Protein AF-A0A9R1UNX3-F1 (afdb_monomer)

Solvent-accessible surface area (backbone atoms only — not comparable to full-atom values): 8983 Å² total; per-residue (Å²): 143,89,72,87,67,65,82,67,58,72,77,70,74,87,79,83,82,91,76,92,74,94,69,94,69,85,83,72,83,66,54,70,36,73,93,49,51,37,101,83,76,42,47,18,32,52,44,65,37,79,46,91,93,49,62,69,47,75,45,81,40,54,72,68,74,59,71,83,67,60,95,60,99,67,85,76,79,80,73,53,70,67,59,55,52,54,52,51,52,50,49,55,52,50,53,51,52,52,52,53,51,53,50,51,53,53,52,52,52,52,53,53,49,53,55,48,52,54,52,49,49,54,51,51,52,51,53,51,53,53,52,51,52,50,53,53,51,53,64,75,74,108

Organism: Lactuca sativa (NCBI:txid4236)

Secondary structure (DSSP, 8-state):
---SSHHHHTTSSSS----------------EEEEEE-TTSSEEEEEEEEETTEEEEEEEE-SGGGGGG-SSS-------HHHHHHHHHHHHHHHHHHHHHHHHHHHHHHHHHHHHHHHHHHHHHHHHHHHHHHHHHHHHH-

Sequence (142 aa):
MRVRYECLLIKTLDRSMVSSSSSFSSKRQDELQPNHPCDCDLPSRVKTSRTPDNPGRKFRVCQNSLDEGRKDGRGHYRMKAEESCNLTLKICTLENEISICMMKIEEEKNRNKQELDKVNWKLFTRRLALIFLFLLYVKMLF

Mean predicted aligned error: 19.72 Å

Radius of gyration: 37.78 Å; Cα contacts (8 Å, |Δi|>4): 60; chains: 1; bounding box: 82×28×109 Å

pLDDT: mean 71.04, std 22.93, range [27.59, 97.0]

Structure (mmCIF, N/CA/C/O backbone):
data_AF-A0A9R1UNX3-F1
#
_entry.id   AF-A0A9R1UNX3-F1
#
loop_
_atom_site.group_PDB
_atom_site.id
_atom_site.type_symbol
_atom_site.label_atom_id
_atom_site.label_alt_id
_atom_site.label_comp_id
_atom_site.label_asym_id
_atom_site.label_entity_id
_atom_site.label_seq_id
_atom_site.pdbx_PDB_ins_code
_atom_site.Cartn_x
_atom_site.Cartn_y
_atom_site.Cartn_z
_atom_site.occupancy
_atom_site.B_iso_or_equiv
_atom_site.auth_seq_id
_atom_site.auth_comp_id
_atom_site.auth_asym_id
_atom_site.auth_atom_id
_atom_site.pdbx_PDB_model_num
ATOM 1 N N . MET A 1 1 ? 13.939 -2.277 4.687 1.00 37.16 1 MET A N 1
ATOM 2 C CA . MET A 1 1 ? 14.632 -1.242 3.883 1.00 37.16 1 MET A CA 1
ATOM 3 C C . MET A 1 1 ? 15.988 -1.766 3.400 1.00 37.16 1 MET A C 1
ATOM 5 O O . MET A 1 1 ? 16.981 -1.573 4.085 1.00 37.16 1 MET A O 1
ATOM 9 N N . ARG A 1 2 ? 16.046 -2.473 2.261 1.00 38.69 2 ARG A N 1
ATOM 10 C CA . ARG A 1 2 ? 17.298 -3.043 1.713 1.00 38.69 2 ARG A CA 1
ATOM 11 C C . ARG A 1 2 ? 17.248 -3.143 0.179 1.00 38.69 2 ARG A C 1
ATOM 13 O O . ARG A 1 2 ? 17.393 -4.222 -0.367 1.00 38.69 2 ARG A O 1
ATOM 20 N N . VAL A 1 3 ? 16.954 -2.036 -0.510 1.00 40.12 3 VAL A N 1
ATOM 21 C CA . VAL A 1 3 ? 16.877 -2.027 -1.994 1.00 40.12 3 VAL A CA 1
ATOM 22 C C . VAL A 1 3 ? 17.650 -0.854 -2.627 1.00 40.12 3 VAL A C 1
ATOM 24 O O . VAL A 1 3 ? 17.870 -0.822 -3.828 1.00 40.12 3 VAL A O 1
ATOM 27 N N . ARG A 1 4 ? 18.158 0.108 -1.841 1.00 48.62 4 ARG A N 1
ATOM 28 C CA . ARG A 1 4 ? 18.725 1.360 -2.386 1.00 48.62 4 ARG A CA 1
ATOM 29 C C . ARG A 1 4 ? 20.194 1.316 -2.841 1.00 48.62 4 ARG A C 1
ATOM 31 O O . ARG A 1 4 ? 20.662 2.324 -3.356 1.00 48.62 4 ARG A O 1
ATOM 38 N N . TYR A 1 5 ? 20.916 0.203 -2.692 1.00 38.56 5 TYR A N 1
ATOM 39 C CA . TYR A 1 5 ? 22.364 0.161 -2.988 1.00 38.56 5 TYR A CA 1
ATOM 40 C C . TYR A 1 5 ? 22.756 -0.618 -4.255 1.00 38.56 5 TYR A C 1
ATOM 42 O O . TYR A 1 5 ? 23.866 -0.443 -4.744 1.00 38.56 5 TYR A O 1
ATOM 50 N N . GLU A 1 6 ? 21.856 -1.411 -4.840 1.00 37.75 6 GLU A N 1
ATOM 51 C CA . GLU A 1 6 ? 22.186 -2.278 -5.988 1.00 37.75 6 GLU A CA 1
ATOM 52 C C . GLU A 1 6 ? 22.268 -1.500 -7.318 1.00 37.75 6 GLU A C 1
ATOM 54 O O . GLU A 1 6 ? 23.133 -1.764 -8.149 1.00 37.75 6 GLU A O 1
ATOM 59 N N . CYS A 1 7 ? 21.448 -0.457 -7.507 1.00 39.84 7 CYS A N 1
ATOM 60 C CA . CYS A 1 7 ? 21.440 0.314 -8.761 1.00 39.84 7 CYS A CA 1
ATOM 61 C C . CYS A 1 7 ? 22.690 1.184 -8.986 1.00 39.84 7 CYS A C 1
ATOM 63 O O . CYS A 1 7 ? 22.953 1.592 -10.118 1.00 39.84 7 CYS A O 1
ATOM 65 N N . LEU A 1 8 ? 23.456 1.492 -7.935 1.00 39.22 8 LEU A N 1
ATOM 66 C CA . LEU A 1 8 ? 24.660 2.324 -8.042 1.00 39.22 8 LEU A CA 1
ATOM 67 C C . LEU A 1 8 ? 25.921 1.513 -8.374 1.00 39.22 8 LEU A C 1
ATOM 69 O O . LEU A 1 8 ? 26.861 2.079 -8.926 1.00 39.22 8 LEU A O 1
ATOM 73 N N . LEU A 1 9 ? 25.933 0.203 -8.100 1.00 38.00 9 LEU A N 1
ATOM 74 C CA . LEU A 1 9 ? 27.123 -0.638 -8.272 1.00 38.00 9 LEU A CA 1
ATOM 75 C C . LEU A 1 9 ? 27.357 -1.085 -9.727 1.00 38.00 9 LEU A C 1
ATOM 77 O O . LEU A 1 9 ? 28.488 -1.355 -10.116 1.00 38.00 9 LEU A O 1
ATOM 81 N N . ILE A 1 10 ? 26.310 -1.115 -10.557 1.00 42.91 10 ILE A N 1
ATOM 82 C CA . ILE A 1 10 ? 26.413 -1.562 -11.959 1.00 42.91 10 ILE A CA 1
ATOM 83 C C . ILE A 1 10 ? 27.149 -0.527 -12.837 1.00 42.91 10 ILE A C 1
ATOM 85 O O . ILE A 1 10 ? 27.703 -0.870 -13.876 1.00 42.91 10 ILE A O 1
ATOM 89 N N . LYS A 1 11 ? 27.232 0.744 -12.417 1.00 40.53 11 LYS A N 1
ATOM 90 C CA . LYS A 1 11 ? 27.853 1.815 -13.220 1.00 40.53 11 LYS A CA 1
ATOM 91 C C . LYS A 1 11 ? 29.384 1.886 -13.141 1.00 40.53 11 LYS A C 1
ATOM 93 O O . LYS A 1 11 ? 29.973 2.615 -13.936 1.00 40.53 11 LYS A O 1
ATOM 98 N N . THR A 1 12 ? 30.039 1.180 -12.218 1.00 35.81 12 THR A N 1
ATOM 99 C CA . THR A 1 12 ? 31.478 1.373 -11.942 1.00 35.81 12 THR A CA 1
ATOM 100 C C . THR A 1 12 ? 32.398 0.233 -12.384 1.00 35.81 12 THR A C 1
ATOM 102 O O . THR A 1 12 ? 33.610 0.427 -12.353 1.00 35.81 12 THR A O 1
ATOM 105 N N . LEU A 1 13 ? 31.882 -0.914 -12.845 1.00 38.44 13 LEU A N 1
ATOM 106 C CA . LEU A 1 13 ? 32.716 -2.089 -13.162 1.00 38.44 13 LEU A CA 1
ATOM 107 C C . LEU A 1 13 ? 33.095 -2.280 -14.643 1.00 38.44 13 LEU A C 1
ATOM 109 O O . LEU A 1 13 ? 33.980 -3.078 -14.923 1.00 38.44 13 LEU A O 1
ATOM 113 N N . ASP A 1 14 ? 32.542 -1.508 -15.582 1.00 37.88 14 ASP A N 1
ATOM 114 C CA . ASP A 1 14 ? 32.817 -1.687 -17.026 1.00 37.88 14 ASP A CA 1
ATOM 115 C C . ASP A 1 14 ? 33.931 -0.782 -17.594 1.00 37.88 14 ASP A C 1
ATOM 117 O O . ASP A 1 14 ? 34.050 -0.585 -18.805 1.00 37.88 14 ASP A O 1
ATOM 121 N N . ARG A 1 15 ? 34.789 -0.210 -16.736 1.00 43.41 15 ARG A N 1
ATOM 122 C CA . ARG A 1 15 ? 35.873 0.690 -17.168 1.00 43.41 15 ARG A CA 1
ATOM 123 C C . ARG A 1 15 ? 37.248 0.228 -16.689 1.00 43.41 15 ARG A C 1
ATOM 125 O O . ARG A 1 15 ? 37.834 0.861 -15.822 1.00 43.41 15 ARG A O 1
ATOM 132 N N . SER A 1 16 ? 37.772 -0.854 -17.274 1.00 33.88 16 SER A N 1
ATOM 133 C CA . SER A 1 16 ? 39.186 -1.015 -17.693 1.00 33.88 16 SER A CA 1
ATOM 134 C C . SER A 1 16 ? 39.579 -2.487 -17.884 1.00 33.88 16 SER A C 1
ATOM 136 O O . SER A 1 16 ? 39.580 -3.255 -16.935 1.00 33.88 16 SER A O 1
ATOM 138 N N . MET A 1 17 ? 39.985 -2.862 -19.102 1.00 31.09 17 MET A N 1
ATOM 139 C CA . MET A 1 17 ? 41.278 -3.517 -19.363 1.00 31.09 17 MET A CA 1
ATOM 140 C C . MET A 1 17 ? 41.451 -3.760 -20.866 1.00 31.09 17 MET A C 1
ATOM 142 O O . MET A 1 17 ? 40.760 -4.559 -21.490 1.00 31.09 17 MET A O 1
ATOM 146 N N . VAL A 1 18 ? 42.412 -3.038 -21.438 1.00 38.28 18 VAL A N 1
ATOM 147 C CA . VAL A 1 18 ? 43.030 -3.352 -22.725 1.00 38.28 18 VAL A CA 1
ATOM 148 C C . VAL A 1 18 ? 43.818 -4.652 -22.567 1.00 38.28 18 VAL A C 1
ATOM 150 O O . VAL A 1 18 ? 44.601 -4.798 -2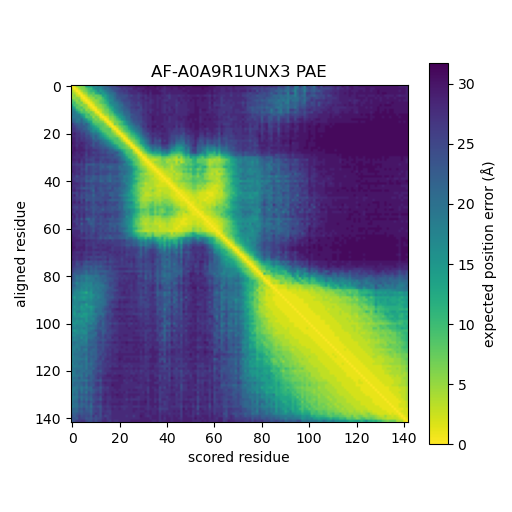1.632 1.00 38.28 18 VAL A O 1
ATOM 153 N N . SER A 1 19 ? 43.665 -5.578 -23.508 1.00 27.59 19 SER A N 1
ATOM 154 C CA . SER A 1 19 ? 44.687 -6.581 -23.810 1.00 27.59 19 SER A CA 1
ATOM 155 C C . SER A 1 19 ? 44.695 -6.841 -25.308 1.00 27.59 19 SER A C 1
ATOM 157 O O . SER A 1 19 ? 43.781 -7.435 -25.879 1.00 27.59 19 SER A O 1
ATOM 159 N N . SER A 1 20 ? 45.742 -6.321 -25.941 1.00 38.59 20 SER A N 1
ATOM 160 C CA . SER A 1 20 ? 46.125 -6.581 -27.318 1.00 38.59 20 SER A CA 1
ATOM 161 C C . SER A 1 20 ? 46.327 -8.079 -27.537 1.00 38.59 20 SER A C 1
ATOM 163 O O . SER A 1 20 ? 47.142 -8.703 -26.864 1.00 38.59 20 SER A O 1
ATOM 165 N N . SER A 1 21 ? 45.637 -8.645 -28.522 1.00 32.53 21 SER A N 1
ATOM 166 C CA . SER A 1 21 ? 46.033 -9.906 -29.148 1.00 32.53 21 SER A CA 1
ATOM 167 C C . SER A 1 21 ? 45.945 -9.739 -30.663 1.00 32.53 21 SER A C 1
ATOM 169 O O . SER A 1 21 ? 44.877 -9.683 -31.270 1.00 32.53 21 SER A O 1
ATOM 171 N N . SER A 1 22 ? 47.113 -9.580 -31.280 1.00 39.34 22 SER A N 1
ATOM 172 C CA . SER A 1 22 ? 47.304 -9.604 -32.723 1.00 39.34 22 SER A CA 1
ATOM 173 C C . SER A 1 22 ? 47.021 -11.013 -33.236 1.00 39.34 22 SER A C 1
ATOM 175 O O . SER A 1 22 ? 47.837 -11.918 -33.102 1.00 39.34 22 SER A O 1
ATOM 177 N N . SER A 1 23 ? 45.854 -11.201 -33.845 1.00 35.16 23 SER A N 1
ATOM 178 C CA . SER A 1 23 ? 45.541 -12.407 -34.609 1.00 35.16 23 SER A CA 1
ATOM 179 C C . SER A 1 23 ? 45.392 -12.026 -36.075 1.00 35.16 23 SER A C 1
ATOM 181 O O . SER A 1 23 ? 44.525 -11.232 -36.441 1.00 35.16 23 SER A O 1
ATOM 183 N N . PHE A 1 24 ? 46.282 -12.564 -36.906 1.00 43.44 24 PHE A N 1
ATOM 184 C CA . PHE A 1 24 ? 46.276 -12.442 -38.362 1.00 43.44 24 PHE A CA 1
ATOM 185 C C . PHE A 1 24 ? 44.942 -12.991 -38.902 1.00 43.44 24 PHE A C 1
ATOM 187 O O . PHE A 1 24 ? 44.782 -14.191 -39.104 1.00 43.44 24 PHE A O 1
ATOM 194 N N . SER A 1 25 ? 43.953 -12.117 -39.098 1.00 37.25 25 SER A N 1
ATOM 195 C CA . SER A 1 25 ? 42.675 -12.474 -39.712 1.00 37.25 25 SER A CA 1
ATOM 196 C C . SER A 1 25 ? 42.683 -12.001 -41.159 1.00 37.25 25 SER A C 1
ATOM 198 O O . SER A 1 25 ? 42.821 -10.809 -41.442 1.00 37.25 25 SER A O 1
ATOM 200 N N . SER A 1 26 ? 42.596 -12.959 -42.082 1.00 37.00 26 SER A N 1
ATOM 201 C CA . SER A 1 26 ? 42.494 -12.733 -43.523 1.00 37.00 26 SER A CA 1
ATOM 202 C C . SER A 1 26 ? 41.361 -11.740 -43.813 1.00 37.00 26 SER A C 1
ATOM 204 O O . SER A 1 26 ? 40.180 -12.076 -43.714 1.00 37.00 26 SER A O 1
ATOM 206 N N . LYS A 1 27 ? 41.727 -10.494 -44.142 1.00 40.44 27 LYS A N 1
ATOM 207 C CA . LYS A 1 27 ? 40.809 -9.433 -44.569 1.00 40.44 27 LYS A CA 1
ATOM 208 C C . LYS A 1 27 ? 40.039 -9.904 -45.802 1.00 40.44 27 LYS A C 1
ATOM 210 O O . LYS A 1 27 ? 40.536 -9.808 -46.920 1.00 40.44 27 LYS A O 1
ATOM 215 N N . ARG A 1 28 ? 38.798 -10.350 -45.624 1.00 48.69 28 ARG A N 1
ATOM 216 C CA . ARG A 1 28 ? 37.793 -10.211 -46.678 1.00 48.69 28 ARG A CA 1
ATOM 217 C C . ARG A 1 28 ? 37.099 -8.881 -46.425 1.00 48.69 28 ARG A C 1
ATOM 219 O O . ARG A 1 28 ? 36.441 -8.713 -45.406 1.00 48.69 28 ARG A O 1
ATOM 226 N N 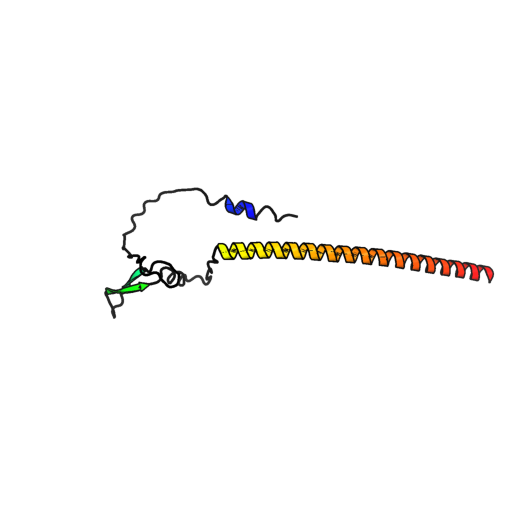. GLN A 1 29 ? 37.355 -7.914 -47.302 1.00 46.47 29 GLN A N 1
ATOM 227 C CA . GLN A 1 29 ? 36.692 -6.614 -47.292 1.00 46.47 29 GLN A CA 1
ATOM 228 C C . GLN A 1 29 ? 35.215 -6.832 -47.609 1.00 46.47 29 GLN A C 1
ATOM 230 O O . GLN A 1 29 ? 34.803 -6.895 -48.763 1.00 46.47 29 GLN A O 1
ATOM 235 N N .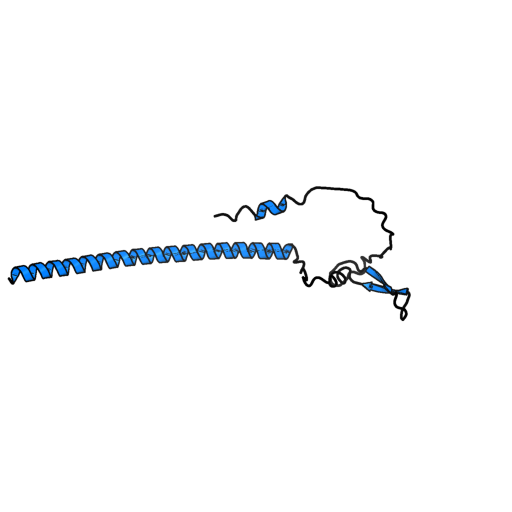 ASP A 1 30 ? 34.418 -6.997 -46.570 1.00 56.84 30 ASP A N 1
ATOM 236 C CA . ASP A 1 30 ? 33.005 -6.712 -46.665 1.00 56.84 30 ASP A CA 1
ATOM 237 C C . ASP A 1 30 ? 32.839 -5.200 -46.672 1.00 56.84 30 ASP A C 1
ATOM 239 O O . ASP A 1 30 ? 33.038 -4.527 -45.662 1.00 56.84 30 ASP A O 1
ATOM 243 N N . GLU A 1 31 ? 32.554 -4.666 -47.850 1.00 63.84 31 GLU A N 1
ATOM 244 C CA . GLU A 1 31 ? 32.418 -3.236 -48.063 1.00 63.84 31 GLU A CA 1
ATOM 245 C C . GLU A 1 31 ? 31.115 -2.755 -47.408 1.00 63.84 31 GLU A C 1
ATOM 247 O O . GLU A 1 31 ? 30.008 -3.122 -47.824 1.00 63.84 31 GLU A O 1
ATOM 252 N N . LEU A 1 32 ? 31.260 -1.985 -46.329 1.00 66.88 32 LEU A N 1
ATOM 253 C CA . LEU A 1 32 ? 30.159 -1.281 -45.680 1.00 66.88 32 LEU A CA 1
ATOM 254 C C . LEU A 1 32 ? 29.744 -0.097 -46.554 1.00 66.88 32 LEU A C 1
ATOM 256 O O . LEU A 1 32 ? 30.592 0.649 -47.037 1.00 66.88 32 LEU A O 1
ATOM 260 N N . GLN A 1 33 ? 28.439 0.085 -46.731 1.00 66.56 33 GLN A N 1
ATOM 261 C CA . GLN A 1 33 ? 27.863 1.155 -47.540 1.00 66.56 33 GLN A CA 1
ATOM 262 C C . GLN A 1 33 ? 27.109 2.141 -46.630 1.00 66.56 33 GLN A C 1
ATOM 264 O O . GLN A 1 33 ? 25.897 2.001 -46.448 1.00 66.56 33 GLN A O 1
ATOM 269 N N . PRO A 1 34 ? 27.800 3.137 -46.037 1.00 60.62 34 PRO A N 1
ATOM 270 C CA . PRO A 1 34 ? 27.186 4.106 -45.123 1.00 60.62 34 PRO A CA 1
ATOM 271 C C . PRO A 1 34 ? 26.135 5.003 -45.792 1.00 60.62 34 PRO A C 1
ATOM 273 O O . PRO A 1 34 ? 25.209 5.446 -45.126 1.00 60.62 34 PRO A O 1
ATOM 276 N N . ASN A 1 35 ? 26.2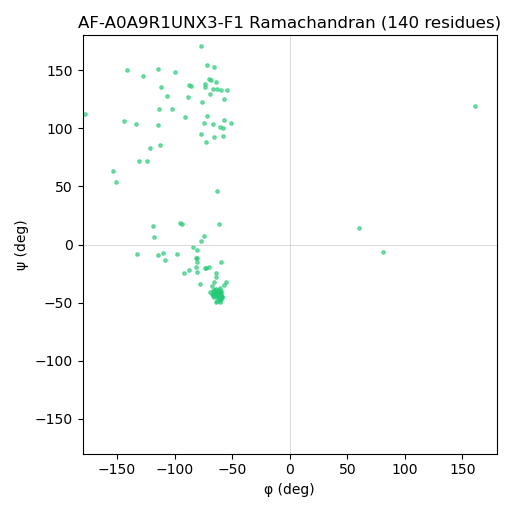20 5.204 -47.111 1.00 69.94 35 ASN A N 1
ATOM 277 C CA . ASN A 1 35 ? 25.262 6.013 -47.879 1.00 69.94 35 ASN A CA 1
ATOM 278 C C . ASN A 1 35 ? 23.961 5.266 -48.224 1.00 69.94 35 ASN A C 1
ATOM 280 O O . ASN A 1 35 ? 23.046 5.840 -48.810 1.00 69.94 35 ASN A O 1
ATOM 284 N N . HIS A 1 36 ? 23.885 3.975 -47.894 1.00 65.69 36 HIS A N 1
ATOM 285 C CA . HIS A 1 36 ? 22.716 3.133 -48.121 1.00 65.69 36 HIS A CA 1
ATOM 286 C C . HIS A 1 36 ? 22.380 2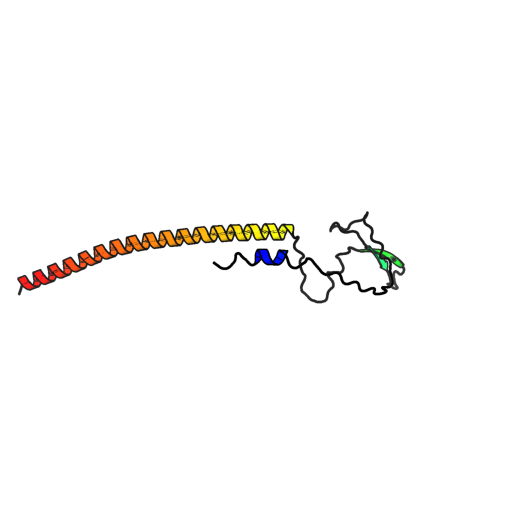.384 -46.826 1.00 65.69 36 HIS A C 1
ATOM 288 O O . HIS A 1 36 ? 22.659 1.179 -46.729 1.00 65.69 36 HIS A O 1
ATOM 294 N N . PRO A 1 37 ? 21.859 3.094 -45.807 1.00 71.56 37 PRO A N 1
ATOM 295 C CA . PRO A 1 37 ? 21.448 2.471 -44.560 1.00 71.56 37 PRO A CA 1
ATOM 296 C C . PRO A 1 37 ? 20.262 1.527 -44.787 1.00 71.56 37 PRO A C 1
ATOM 298 O O . PRO A 1 37 ? 19.491 1.674 -45.735 1.00 71.56 37 PRO A O 1
ATOM 301 N N . CYS A 1 38 ? 20.157 0.519 -43.928 1.00 69.06 38 CYS A N 1
ATOM 302 C CA . CYS A 1 38 ? 18.987 -0.352 -43.846 1.00 69.06 38 CYS A CA 1
ATOM 303 C C . CYS A 1 38 ? 17.854 0.366 -43.101 1.00 69.06 38 CYS A C 1
ATOM 305 O O . CYS A 1 38 ? 18.104 1.364 -42.433 1.00 69.06 38 CYS A O 1
ATOM 307 N N . ASP A 1 39 ? 16.650 -0.208 -43.094 1.00 71.50 39 ASP A N 1
ATOM 308 C CA . ASP A 1 39 ? 15.495 0.333 -42.348 1.00 71.50 39 ASP A CA 1
ATOM 309 C C . ASP A 1 39 ? 15.733 0.447 -40.826 1.00 71.50 39 ASP A C 1
ATOM 311 O O . ASP A 1 39 ? 14.988 1.113 -40.118 1.00 71.50 39 ASP A O 1
ATOM 315 N N . CYS A 1 40 ? 16.777 -0.209 -40.306 1.00 68.25 40 CYS A N 1
ATOM 316 C CA . CYS A 1 40 ? 17.230 -0.101 -38.919 1.00 68.25 40 CYS A CA 1
ATOM 317 C C . CYS A 1 40 ? 18.333 0.960 -38.703 1.00 68.25 40 CYS A C 1
ATOM 319 O O . CYS A 1 40 ? 19.062 0.872 -37.715 1.00 68.25 40 CYS A O 1
ATOM 321 N N . ASP A 1 41 ? 18.512 1.890 -39.647 1.00 67.25 41 ASP A N 1
ATOM 322 C CA . ASP A 1 41 ? 19.475 3.007 -39.644 1.00 67.25 41 ASP A CA 1
ATOM 323 C C . ASP A 1 41 ? 20.966 2.616 -39.555 1.00 67.25 41 ASP A C 1
ATOM 325 O O . ASP A 1 41 ? 21.840 3.448 -39.314 1.00 67.25 41 ASP A O 1
ATOM 329 N N . LEU A 1 42 ? 21.289 1.340 -39.786 1.00 69.94 42 LEU A N 1
ATOM 330 C CA . LEU A 1 42 ? 22.663 0.827 -39.811 1.00 69.94 42 LEU A CA 1
ATOM 331 C C . LEU A 1 42 ? 23.174 0.681 -41.253 1.00 69.94 42 LEU A C 1
ATOM 333 O O . LEU A 1 42 ? 22.386 0.362 -42.150 1.00 69.94 42 LEU A O 1
ATOM 337 N N . PRO A 1 43 ? 24.487 0.857 -41.502 1.00 71.31 43 PRO A N 1
ATOM 338 C CA . PRO A 1 43 ? 25.060 0.720 -42.838 1.00 71.31 43 PRO A CA 1
ATOM 339 C C . PRO A 1 43 ? 24.828 -0.688 -43.394 1.00 71.31 43 PRO A C 1
ATOM 341 O O . PRO A 1 43 ? 25.071 -1.693 -42.721 1.00 71.31 43 PRO A O 1
ATOM 344 N N . SER A 1 44 ? 24.374 -0.775 -44.645 1.00 75.31 44 SER A N 1
ATOM 345 C CA . SER A 1 44 ? 24.232 -2.069 -45.314 1.00 75.31 44 SER A CA 1
ATOM 346 C C . SER A 1 44 ? 25.597 -2.664 -45.670 1.00 75.31 44 SER A C 1
ATOM 348 O O . SER A 1 44 ? 26.592 -1.957 -45.855 1.00 75.31 44 SER A O 1
ATOM 350 N N . ARG A 1 45 ? 25.650 -3.995 -45.782 1.00 79.12 45 ARG A N 1
ATOM 351 C CA . ARG A 1 45 ? 26.835 -4.738 -46.227 1.00 79.12 45 ARG A CA 1
ATOM 352 C C . ARG A 1 45 ? 26.563 -5.375 -47.580 1.00 79.12 45 ARG A C 1
ATOM 354 O O . ARG A 1 45 ? 25.517 -5.990 -47.781 1.00 79.12 45 ARG A O 1
ATOM 361 N N . VAL A 1 46 ? 27.519 -5.284 -48.498 1.00 78.94 46 VAL A N 1
ATOM 362 C CA . VAL A 1 46 ? 27.424 -5.974 -49.789 1.00 78.94 46 VAL A CA 1
ATOM 363 C C . VAL A 1 46 ? 28.016 -7.375 -49.667 1.00 78.94 46 VAL A C 1
ATOM 365 O O . VAL A 1 46 ? 29.153 -7.547 -49.234 1.00 78.94 46 VAL A O 1
ATOM 368 N N . LYS A 1 47 ? 27.246 -8.390 -50.062 1.00 77.56 47 LYS A N 1
ATOM 369 C CA . LYS A 1 47 ? 27.693 -9.781 -50.170 1.00 77.56 47 LYS A CA 1
ATOM 370 C C . LYS A 1 47 ? 27.666 -10.244 -51.614 1.00 77.56 47 LYS A C 1
ATOM 372 O O . LYS A 1 47 ? 26.839 -9.803 -52.403 1.00 77.56 47 LYS A O 1
ATOM 377 N N . THR A 1 48 ? 28.550 -11.180 -51.931 1.00 80.12 48 THR A N 1
ATOM 378 C CA . THR A 1 48 ? 28.632 -11.812 -53.248 1.00 80.12 48 THR A CA 1
ATOM 379 C C . THR A 1 48 ? 28.100 -13.238 -53.169 1.00 80.12 48 THR A C 1
ATOM 381 O O . THR A 1 48 ? 28.538 -14.022 -52.323 1.00 80.12 48 THR A O 1
ATOM 384 N N . SER A 1 49 ? 27.158 -13.569 -54.048 1.00 75.75 49 SER A N 1
ATOM 385 C CA . SER A 1 49 ? 26.548 -14.889 -54.162 1.00 75.75 49 SER A CA 1
ATOM 386 C C . SER A 1 49 ? 27.576 -15.939 -54.572 1.00 75.75 49 SER A C 1
ATOM 388 O O . SER A 1 49 ? 28.442 -15.700 -55.417 1.00 75.75 49 SER A O 1
ATOM 390 N N . ARG A 1 50 ? 27.463 -17.113 -53.951 1.00 80.06 50 ARG A N 1
ATOM 391 C CA . ARG A 1 50 ? 28.279 -18.301 -54.233 1.00 80.06 50 ARG A CA 1
ATOM 392 C C . ARG A 1 50 ? 27.438 -19.472 -54.738 1.00 80.06 50 ARG A C 1
ATOM 394 O O . ARG A 1 50 ? 27.958 -20.578 -54.830 1.00 80.06 50 ARG A O 1
ATOM 401 N N . THR A 1 51 ? 26.145 -19.261 -54.987 1.00 73.69 51 THR A N 1
ATOM 402 C CA . THR A 1 51 ? 25.282 -20.340 -55.468 1.00 73.69 51 THR A CA 1
ATOM 403 C C . THR A 1 51 ? 25.652 -20.699 -56.908 1.00 73.69 51 THR A C 1
ATOM 405 O O . THR A 1 51 ? 25.971 -19.792 -57.683 1.00 73.69 51 THR A O 1
ATOM 408 N N . PRO A 1 52 ? 25.603 -21.991 -57.282 1.00 74.69 52 PRO A N 1
ATOM 409 C CA . PRO A 1 52 ? 25.869 -22.428 -58.653 1.00 74.69 52 PRO A CA 1
ATOM 410 C C . PRO A 1 52 ? 24.953 -21.747 -59.672 1.00 74.69 52 PRO A C 1
ATOM 412 O O . PRO A 1 52 ? 25.395 -21.405 -60.762 1.00 74.69 52 PRO A O 1
ATOM 415 N N . ASP A 1 53 ? 23.705 -21.483 -59.276 1.00 80.94 53 ASP A N 1
ATOM 416 C CA . ASP A 1 53 ? 22.690 -20.860 -60.130 1.00 80.94 53 ASP A CA 1
ATOM 417 C C . ASP A 1 53 ? 22.931 -19.362 -60.362 1.00 80.94 53 ASP A C 1
ATOM 419 O O . ASP A 1 53 ? 22.374 -18.771 -61.283 1.00 80.94 53 ASP A O 1
ATOM 423 N N . ASN A 1 54 ? 23.717 -18.711 -59.498 1.00 75.00 54 ASN A N 1
ATOM 424 C CA . ASN A 1 54 ? 23.929 -17.268 -59.556 1.00 75.00 54 ASN A CA 1
ATOM 425 C C . ASN A 1 54 ? 25.291 -16.864 -58.955 1.00 75.00 54 ASN A C 1
ATOM 427 O O . ASN A 1 54 ? 25.341 -16.173 -57.927 1.00 75.00 54 ASN A O 1
ATOM 431 N N . PRO A 1 55 ? 26.411 -17.308 -59.550 1.00 80.94 55 PRO A N 1
ATOM 432 C CA . PRO A 1 55 ? 27.742 -17.057 -59.018 1.00 80.94 55 PRO A CA 1
ATOM 433 C C . PRO A 1 55 ? 28.146 -15.593 -59.233 1.00 80.94 55 PRO A C 1
ATOM 435 O O . PRO A 1 55 ? 27.920 -15.007 -60.287 1.00 80.94 55 PRO A O 1
ATOM 438 N N . GLY A 1 56 ? 28.760 -14.973 -58.225 1.00 80.56 56 GLY A N 1
ATOM 439 C CA . GLY A 1 56 ? 29.368 -13.645 -58.370 1.00 80.56 56 GLY A CA 1
ATOM 440 C C . GLY A 1 56 ? 28.407 -12.453 -58.272 1.00 80.56 56 GLY A C 1
ATOM 441 O O . GLY A 1 56 ? 28.866 -11.312 -58.209 1.00 80.56 56 GLY A O 1
ATOM 442 N N . ARG A 1 57 ? 27.087 -12.669 -58.192 1.00 81.31 57 ARG A N 1
ATOM 443 C CA . ARG A 1 57 ? 26.121 -11.565 -58.057 1.00 81.31 57 ARG A CA 1
ATOM 444 C C . ARG A 1 57 ? 26.230 -10.891 -56.692 1.00 81.31 57 ARG A C 1
ATOM 446 O O . ARG A 1 57 ? 26.173 -11.561 -55.663 1.00 81.31 57 ARG A O 1
ATOM 453 N N . LYS A 1 58 ? 26.332 -9.563 -56.676 1.00 83.25 58 LYS A N 1
ATOM 454 C CA . LYS A 1 58 ? 26.362 -8.762 -55.447 1.00 83.25 58 LYS A CA 1
ATOM 455 C C . LYS A 1 58 ? 24.946 -8.406 -54.986 1.00 83.25 58 LYS A C 1
ATOM 457 O O . LYS A 1 58 ? 24.109 -8.032 -55.803 1.00 83.25 58 LYS A O 1
ATOM 462 N N . PHE A 1 59 ? 24.683 -8.504 -53.689 1.00 77.88 59 PHE A N 1
ATOM 463 C CA . PHE A 1 59 ? 23.418 -8.120 -53.063 1.00 77.88 59 PHE A CA 1
ATOM 464 C C . PHE A 1 59 ? 23.667 -7.449 -51.708 1.00 77.88 59 PHE A C 1
ATOM 466 O O . PHE A 1 59 ? 24.669 -7.721 -51.044 1.00 77.88 59 PHE A O 1
ATOM 473 N N . ARG A 1 60 ? 22.772 -6.537 -51.315 1.00 77.06 60 ARG A N 1
ATOM 474 C CA . ARG A 1 60 ? 22.836 -5.836 -50.026 1.00 77.06 60 ARG A CA 1
ATOM 475 C C . ARG A 1 60 ? 22.153 -6.671 -48.952 1.00 77.06 60 ARG A C 1
ATOM 477 O O . ARG A 1 60 ? 21.075 -7.209 -49.185 1.00 77.06 60 ARG A O 1
ATOM 484 N N . VAL A 1 61 ? 22.780 -6.763 -47.787 1.00 73.81 61 VAL A N 1
ATOM 485 C CA . VAL A 1 61 ? 22.209 -7.389 -46.595 1.00 73.81 61 VAL A CA 1
ATOM 486 C C . VAL A 1 61 ? 22.294 -6.433 -45.417 1.00 73.81 61 VAL A C 1
ATOM 488 O O . VAL A 1 61 ? 23.259 -5.673 -45.288 1.00 73.81 61 VAL A O 1
ATOM 491 N N . CYS A 1 62 ? 21.281 -6.491 -44.556 1.00 75.50 62 CYS A N 1
ATOM 492 C CA . CYS A 1 62 ? 21.318 -5.791 -43.286 1.00 75.50 62 CYS A CA 1
ATOM 493 C C . CYS A 1 62 ? 22.366 -6.429 -42.375 1.00 75.50 62 CYS A C 1
ATOM 495 O O . CYS A 1 62 ? 22.545 -7.647 -42.357 1.00 75.50 62 CYS A O 1
ATOM 497 N N . GLN A 1 63 ? 23.081 -5.602 -41.616 1.00 66.94 63 GLN A N 1
ATOM 498 C CA . GLN A 1 63 ? 24.077 -6.097 -40.674 1.00 66.94 63 GLN A CA 1
ATOM 499 C C . GLN A 1 63 ? 23.427 -6.905 -39.539 1.00 66.94 63 GLN A C 1
ATOM 501 O O . GLN A 1 63 ? 24.001 -7.900 -39.103 1.00 66.94 63 GLN A O 1
ATOM 506 N N . ASN A 1 64 ? 22.199 -6.547 -39.151 1.00 61.19 64 ASN A N 1
ATOM 507 C CA . ASN A 1 64 ? 21.433 -7.245 -38.117 1.00 61.19 64 ASN A CA 1
ATOM 508 C C . ASN A 1 64 ? 20.735 -8.520 -38.613 1.00 61.19 64 ASN A C 1
ATOM 510 O O . ASN A 1 64 ? 20.342 -9.343 -37.793 1.00 61.19 64 ASN A O 1
ATOM 514 N N . SER A 1 65 ? 20.599 -8.748 -39.927 1.00 58.25 65 SER A N 1
ATOM 515 C CA . SER A 1 65 ? 19.838 -9.903 -40.443 1.00 58.25 65 SER A CA 1
ATOM 516 C C . SER A 1 65 ? 20.563 -11.251 -40.299 1.00 58.25 65 SER A C 1
ATOM 518 O O . SER A 1 65 ? 20.133 -12.245 -40.875 1.00 58.25 65 SER A O 1
ATOM 520 N N . LEU A 1 66 ? 21.704 -11.294 -39.603 1.00 51.84 66 LEU A N 1
ATOM 521 C CA . LEU A 1 66 ? 22.452 -12.522 -39.299 1.00 51.84 66 LEU A CA 1
ATOM 522 C C . LEU A 1 66 ? 22.496 -12.850 -37.808 1.00 51.84 66 LEU A C 1
ATOM 524 O O . LEU A 1 66 ? 22.896 -13.962 -37.464 1.00 51.84 66 LEU A O 1
ATOM 528 N N . ASP A 1 67 ? 22.043 -11.944 -36.942 1.00 48.16 67 ASP A N 1
ATOM 529 C CA . ASP A 1 67 ? 21.888 -12.253 -35.519 1.00 48.16 67 ASP A CA 1
ATOM 530 C C . ASP A 1 67 ? 20.582 -13.015 -35.239 1.00 48.16 67 ASP A C 1
ATOM 532 O O . ASP A 1 67 ? 20.448 -13.648 -34.195 1.00 48.16 67 ASP A O 1
ATOM 536 N N . GLU A 1 68 ? 19.669 -13.085 -36.215 1.00 45.62 68 GLU A N 1
ATOM 537 C CA . GLU A 1 68 ? 18.463 -13.929 -36.161 1.00 45.62 68 GLU A CA 1
ATOM 538 C C . GLU A 1 68 ? 18.739 -15.423 -36.433 1.00 45.62 68 GLU A C 1
ATOM 540 O O . GLU A 1 68 ? 17.821 -16.239 -36.462 1.00 45.62 68 GLU A O 1
ATOM 545 N N . GLY A 1 69 ? 20.008 -15.807 -36.619 1.00 40.12 69 GLY A N 1
ATOM 546 C CA . GLY A 1 69 ? 20.420 -17.162 -36.993 1.00 40.12 69 GLY A CA 1
ATOM 547 C C . GLY A 1 69 ? 21.326 -17.891 -35.998 1.00 40.12 69 GLY A C 1
ATOM 548 O O . GLY A 1 69 ? 21.944 -18.886 -36.386 1.00 40.12 69 GLY A O 1
ATOM 549 N N . ARG A 1 70 ? 21.456 -17.447 -34.737 1.00 40.06 70 ARG A N 1
ATOM 550 C CA . ARG A 1 70 ? 22.034 -18.323 -33.700 1.00 40.06 70 ARG A CA 1
ATOM 551 C C . ARG A 1 70 ? 20.987 -19.354 -33.287 1.00 40.06 70 ARG A C 1
ATOM 553 O O . ARG A 1 70 ? 19.900 -19.002 -32.850 1.00 40.06 70 ARG A O 1
ATOM 560 N N . LYS A 1 71 ? 21.350 -20.633 -33.421 1.00 43.94 71 LYS A N 1
ATOM 561 C CA . LYS A 1 71 ? 20.575 -21.852 -33.105 1.00 43.94 71 LYS A CA 1
ATOM 562 C C . LYS A 1 71 ? 20.174 -22.011 -31.628 1.00 43.94 71 LYS A C 1
ATOM 564 O O . LYS A 1 71 ? 19.771 -23.095 -31.215 1.00 43.94 71 LYS A O 1
ATOM 569 N N . ASP A 1 72 ? 20.222 -20.946 -30.849 1.00 38.84 72 ASP A N 1
ATOM 570 C CA . ASP A 1 72 ? 19.912 -20.969 -29.435 1.00 38.84 72 ASP A C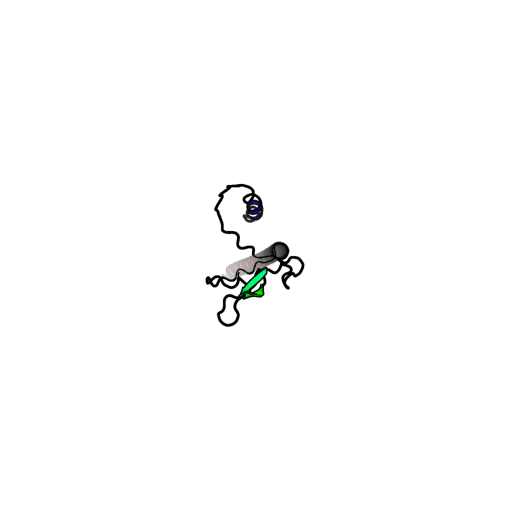A 1
ATOM 571 C C . ASP A 1 72 ? 18.655 -20.112 -29.320 1.00 38.84 72 ASP A C 1
ATOM 573 O O . ASP A 1 72 ? 18.745 -18.897 -29.454 1.00 38.84 72 ASP A O 1
ATOM 577 N N . GLY A 1 73 ? 17.480 -20.734 -29.175 1.00 41.66 73 GLY A N 1
ATOM 578 C CA . GLY A 1 73 ? 16.143 -20.114 -29.225 1.00 41.66 73 GLY A CA 1
ATOM 579 C C . GLY A 1 73 ? 15.831 -19.076 -28.134 1.00 41.66 73 GLY A C 1
ATOM 580 O O . GLY A 1 73 ? 14.770 -19.112 -27.521 1.00 41.66 73 GLY A O 1
ATOM 581 N N . ARG A 1 74 ? 16.748 -18.147 -27.873 1.00 37.31 74 ARG A N 1
ATOM 582 C CA . ARG A 1 74 ? 16.615 -16.986 -27.003 1.00 37.31 74 ARG A CA 1
ATOM 583 C C . ARG A 1 74 ? 16.887 -15.746 -27.845 1.00 37.31 74 ARG A C 1
ATOM 585 O O . ARG A 1 74 ? 18.001 -15.228 -27.871 1.00 37.31 74 ARG A O 1
ATOM 592 N N . GLY A 1 75 ? 15.856 -15.288 -28.553 1.00 40.72 75 GLY A N 1
ATOM 593 C CA . GLY A 1 75 ? 15.855 -13.970 -29.178 1.00 40.72 75 GLY A CA 1
ATOM 594 C C . GLY A 1 75 ? 16.019 -12.909 -28.094 1.00 40.72 75 GLY A C 1
ATOM 595 O O . GLY A 1 75 ? 15.078 -12.601 -27.365 1.00 40.72 75 GLY A O 1
ATOM 596 N N . HIS A 1 76 ? 17.230 -12.384 -27.941 1.00 40.97 76 HIS A N 1
ATOM 597 C CA . HIS A 1 76 ? 17.473 -11.238 -27.080 1.00 40.97 76 HIS A CA 1
ATOM 598 C C . HIS A 1 76 ? 16.986 -9.990 -27.816 1.00 40.97 76 HIS A C 1
ATOM 600 O O . HIS A 1 76 ? 17.712 -9.408 -28.620 1.00 40.97 76 HIS A O 1
ATOM 606 N N . TYR A 1 77 ? 15.749 -9.571 -27.539 1.00 50.06 77 TYR A N 1
ATOM 607 C CA . TYR A 1 77 ? 15.296 -8.225 -27.871 1.00 50.06 77 TYR A CA 1
ATOM 608 C C . TYR A 1 77 ? 16.242 -7.232 -27.190 1.00 50.06 77 TYR A C 1
ATOM 610 O O . TYR A 1 77 ? 16.237 -7.085 -25.967 1.00 50.06 77 TYR A O 1
ATOM 618 N N . ARG A 1 78 ? 17.100 -6.567 -27.967 1.00 46.88 78 ARG A N 1
ATOM 619 C CA . ARG A 1 78 ? 17.936 -5.479 -27.460 1.00 46.88 78 ARG A CA 1
ATOM 620 C C . ARG A 1 78 ? 17.027 -4.271 -27.233 1.00 46.88 78 ARG A C 1
ATOM 622 O O . ARG A 1 78 ? 16.840 -3.471 -28.144 1.00 46.88 78 ARG A O 1
ATOM 629 N N . MET A 1 79 ? 16.431 -4.163 -26.042 1.00 51.84 79 MET A N 1
ATOM 630 C CA . MET A 1 79 ? 15.722 -2.945 -25.633 1.00 51.84 79 MET A CA 1
ATOM 631 C C . MET A 1 79 ? 16.669 -1.750 -25.769 1.00 51.84 79 MET A C 1
ATOM 633 O O . MET A 1 79 ? 17.829 -1.818 -25.346 1.00 51.84 79 MET A O 1
ATOM 637 N N . LYS A 1 80 ? 16.199 -0.658 -26.381 1.00 57.41 80 LYS A N 1
ATOM 638 C CA . LYS A 1 80 ? 16.986 0.574 -26.472 1.00 57.41 80 LYS A CA 1
ATOM 639 C C . LYS A 1 80 ? 17.227 1.087 -25.049 1.00 57.41 80 LYS A C 1
ATOM 641 O O . LYS A 1 80 ? 16.309 1.125 -24.233 1.00 57.41 80 LYS A O 1
ATOM 646 N N . ALA A 1 81 ? 18.464 1.476 -24.734 1.00 60.34 81 ALA A N 1
ATOM 647 C CA . ALA A 1 81 ? 18.852 1.874 -23.376 1.00 60.34 81 ALA A CA 1
ATOM 648 C C . ALA A 1 81 ? 17.965 3.006 -22.810 1.00 60.34 81 ALA A C 1
ATOM 650 O O . ALA A 1 81 ? 17.654 3.026 -21.622 1.00 60.34 81 ALA A O 1
ATOM 651 N N . GLU A 1 82 ? 17.484 3.902 -23.671 1.00 60.75 82 GLU A N 1
ATOM 652 C CA . GLU A 1 82 ? 16.571 4.991 -23.312 1.00 60.75 82 GLU A CA 1
ATOM 653 C C . GLU A 1 82 ? 15.183 4.498 -22.860 1.00 60.75 82 GLU A C 1
ATOM 655 O O . GLU A 1 82 ? 14.664 4.952 -21.837 1.00 60.75 82 GLU A O 1
ATOM 660 N N . GLU A 1 83 ? 14.618 3.502 -23.549 1.00 63.06 83 GLU A N 1
ATOM 661 C CA . GLU A 1 83 ? 13.342 2.876 -23.178 1.00 63.06 83 GLU A CA 1
ATOM 662 C C . GLU A 1 83 ? 13.469 2.155 -21.832 1.00 63.06 83 GLU A C 1
ATOM 664 O O . GLU A 1 83 ? 12.589 2.274 -20.977 1.00 63.06 83 GLU A O 1
ATOM 669 N N . SER A 1 84 ? 14.607 1.491 -21.596 1.00 68.38 84 SER A N 1
ATOM 670 C CA . SER A 1 84 ? 14.872 0.790 -20.334 1.00 68.38 84 SER A CA 1
ATOM 671 C C . SER A 1 84 ? 14.946 1.742 -19.130 1.00 68.38 84 SER A C 1
ATOM 673 O O . SER A 1 84 ? 14.399 1.441 -18.066 1.00 68.38 84 SER A O 1
ATOM 675 N N . CYS A 1 85 ? 15.531 2.933 -19.299 1.00 67.94 85 CYS A N 1
ATOM 676 C CA . CYS A 1 85 ? 15.587 3.961 -18.257 1.00 67.94 85 CYS A CA 1
ATOM 677 C C . CYS A 1 85 ? 14.204 4.564 -17.966 1.00 67.94 85 CYS A C 1
ATOM 679 O O . CYS A 1 85 ? 13.858 4.761 -16.801 1.00 67.94 85 CYS A O 1
ATOM 681 N N . ASN A 1 86 ? 13.396 4.825 -19.002 1.00 81.38 86 ASN A N 1
ATOM 682 C CA . ASN A 1 86 ? 12.036 5.353 -18.846 1.00 81.38 86 ASN A CA 1
ATOM 683 C C . ASN A 1 86 ? 11.127 4.366 -18.097 1.00 81.38 86 ASN A C 1
ATOM 685 O O . ASN A 1 86 ? 10.418 4.750 -17.166 1.00 81.38 86 ASN A O 1
ATOM 689 N N . LEU A 1 87 ? 11.194 3.086 -18.473 1.00 82.12 87 LEU A N 1
ATOM 690 C CA . LEU A 1 87 ? 10.474 2.002 -17.805 1.00 82.12 87 LEU A CA 1
ATOM 691 C C . LEU A 1 87 ? 10.899 1.869 -16.340 1.00 82.12 87 LEU A C 1
ATOM 693 O O . LEU A 1 87 ? 10.041 1.808 -15.464 1.00 82.12 87 LEU A O 1
ATOM 697 N N . THR A 1 88 ? 12.204 1.902 -16.065 1.00 82.38 88 THR A N 1
ATOM 698 C CA . THR A 1 88 ? 12.731 1.818 -14.694 1.00 82.38 88 THR A CA 1
ATOM 699 C C . THR A 1 88 ? 12.235 2.974 -13.828 1.00 82.38 88 THR A C 1
ATOM 701 O O . THR A 1 88 ? 11.792 2.755 -12.704 1.00 82.38 88 THR A O 1
ATOM 704 N N . LEU A 1 89 ? 12.235 4.202 -14.359 1.00 86.62 89 LEU A N 1
ATOM 705 C CA . LEU A 1 89 ? 11.723 5.365 -13.635 1.00 86.62 89 LEU A CA 1
ATOM 706 C C . LEU A 1 89 ? 10.232 5.210 -13.301 1.00 86.62 89 LEU A C 1
ATOM 708 O O . LEU A 1 89 ? 9.843 5.441 -12.159 1.00 86.62 89 LEU A O 1
ATOM 712 N N . LYS A 1 90 ? 9.413 4.764 -14.264 1.00 92.19 90 LYS A N 1
ATOM 713 C CA . LYS A 1 90 ? 7.979 4.508 -14.050 1.00 92.19 90 LYS A CA 1
ATOM 714 C C . LYS A 1 90 ? 7.731 3.439 -12.991 1.00 92.19 90 LYS A C 1
ATOM 716 O O . LYS A 1 90 ? 6.838 3.615 -12.168 1.00 92.19 90 LYS A O 1
ATOM 721 N N . ILE A 1 91 ? 8.520 2.363 -12.992 1.00 93.25 91 ILE A N 1
ATOM 722 C CA . ILE A 1 91 ? 8.434 1.313 -11.969 1.00 93.25 91 ILE A CA 1
ATOM 723 C C . ILE A 1 91 ? 8.718 1.913 -10.591 1.00 93.25 91 ILE A C 1
ATOM 725 O O . ILE A 1 91 ? 7.894 1.763 -9.695 1.00 93.25 91 ILE A O 1
ATOM 729 N N . CYS A 1 92 ? 9.804 2.675 -10.436 1.00 86.69 92 CYS A N 1
ATOM 730 C CA . CYS A 1 92 ? 10.122 3.317 -9.159 1.00 86.69 92 CYS A CA 1
ATOM 731 C C . CYS A 1 92 ? 9.030 4.296 -8.695 1.00 86.69 92 CYS A C 1
ATOM 733 O O . CYS A 1 92 ? 8.740 4.376 -7.500 1.00 86.69 92 CYS A O 1
ATOM 735 N N . THR A 1 93 ? 8.414 5.042 -9.617 1.00 92.88 93 THR A N 1
ATOM 736 C CA . THR A 1 93 ? 7.293 5.935 -9.293 1.00 92.88 93 THR A CA 1
ATOM 737 C C . THR A 1 93 ? 6.085 5.147 -8.793 1.00 92.88 93 THR A C 1
ATOM 739 O O . THR A 1 93 ? 5.563 5.461 -7.725 1.00 92.88 93 THR A O 1
ATOM 742 N N . LEU A 1 94 ? 5.686 4.093 -9.508 1.00 95.81 94 LEU A N 1
ATOM 743 C CA . LEU A 1 94 ? 4.557 3.246 -9.119 1.00 95.81 94 LEU A CA 1
ATOM 744 C C . LEU A 1 94 ? 4.806 2.534 -7.785 1.00 95.81 94 LEU A C 1
ATOM 746 O O . LEU A 1 94 ? 3.916 2.480 -6.943 1.00 95.81 94 LEU A O 1
ATOM 750 N N . GLU A 1 95 ? 6.019 2.035 -7.545 1.00 91.69 95 GLU A N 1
ATOM 751 C CA . GLU A 1 95 ? 6.396 1.429 -6.262 1.00 91.69 95 GLU A CA 1
ATOM 752 C C . GLU A 1 95 ? 6.259 2.420 -5.098 1.00 91.69 95 GLU A C 1
ATOM 754 O O . GLU A 1 95 ? 5.779 2.061 -4.019 1.00 91.69 95 GLU A O 1
ATOM 759 N N . ASN A 1 96 ? 6.642 3.681 -5.315 1.00 94.19 96 ASN A N 1
ATOM 760 C CA . ASN A 1 96 ? 6.489 4.730 -4.314 1.00 94.19 96 ASN A CA 1
ATOM 761 C C . ASN A 1 96 ? 5.009 5.051 -4.049 1.00 94.19 96 ASN A C 1
ATOM 763 O O . ASN A 1 96 ? 4.597 5.151 -2.893 1.00 94.19 96 ASN A O 1
ATOM 767 N N . GLU A 1 97 ? 4.193 5.160 -5.097 1.00 95.38 97 GLU A N 1
ATOM 768 C CA . GLU A 1 97 ? 2.748 5.381 -4.967 1.00 95.38 97 GLU A CA 1
ATOM 769 C C . GLU A 1 97 ? 2.058 4.228 -4.227 1.00 95.38 97 GLU A C 1
ATOM 771 O O . GLU A 1 97 ? 1.299 4.472 -3.286 1.00 95.38 97 GLU A O 1
ATOM 776 N N . ILE A 1 98 ? 2.388 2.976 -4.565 1.00 95.62 98 ILE A N 1
ATOM 777 C CA . ILE A 1 98 ? 1.893 1.783 -3.862 1.00 95.62 98 ILE A CA 1
ATOM 778 C C . ILE A 1 98 ? 2.283 1.838 -2.382 1.00 95.62 98 ILE A C 1
ATOM 780 O O . ILE A 1 98 ? 1.441 1.600 -1.516 1.00 95.62 98 ILE A O 1
ATOM 784 N N . SER A 1 99 ? 3.532 2.199 -2.070 1.00 96.19 99 SER A N 1
ATOM 785 C CA . SER A 1 99 ? 3.990 2.333 -0.683 1.00 96.19 99 SER A CA 1
ATOM 786 C C . SER A 1 99 ? 3.183 3.381 0.090 1.00 96.19 99 SER A C 1
ATOM 788 O O . SER A 1 99 ? 2.813 3.148 1.243 1.00 96.19 99 SER A O 1
ATOM 790 N N . ILE A 1 100 ? 2.883 4.525 -0.529 1.00 96.00 100 ILE A N 1
ATOM 791 C CA . ILE A 1 100 ? 2.077 5.587 0.088 1.00 96.00 100 ILE A CA 1
ATOM 792 C C . ILE A 1 100 ? 0.638 5.108 0.313 1.00 96.00 100 ILE A C 1
ATOM 794 O O . ILE A 1 100 ? 0.082 5.313 1.394 1.00 96.00 100 ILE A O 1
ATOM 798 N N . CYS A 1 101 ? 0.034 4.451 -0.678 1.00 95.75 101 CYS A N 1
ATOM 799 C CA . CYS A 1 101 ? -1.312 3.890 -0.563 1.00 95.75 101 CYS A CA 1
ATOM 800 C C . CYS A 1 101 ? -1.405 2.862 0.571 1.00 95.75 101 CYS A C 1
ATOM 802 O O . CYS A 1 101 ? -2.317 2.940 1.391 1.00 95.75 101 CYS A O 1
ATOM 804 N N . MET A 1 102 ? -0.436 1.949 0.671 1.00 95.81 102 MET A N 1
ATOM 805 C CA . MET A 1 102 ? -0.396 0.943 1.736 1.00 95.81 102 MET A CA 1
ATOM 806 C C . MET A 1 102 ? -0.281 1.570 3.128 1.00 95.81 102 MET A C 1
ATOM 808 O O . MET A 1 102 ? -0.965 1.129 4.051 1.00 95.81 102 MET A O 1
ATOM 812 N N . MET A 1 103 ? 0.527 2.625 3.285 1.00 96.19 103 MET A N 1
ATOM 813 C CA . MET A 1 103 ? 0.613 3.356 4.553 1.00 96.19 103 MET A CA 1
ATOM 814 C C . MET A 1 103 ? -0.729 3.972 4.957 1.00 96.19 103 MET A C 1
ATOM 816 O O . MET A 1 103 ? -1.126 3.841 6.112 1.00 96.19 103 MET A O 1
ATOM 820 N N . LYS A 1 104 ? -1.442 4.602 4.015 1.00 96.94 104 LYS A N 1
ATOM 821 C CA . LYS A 1 104 ? -2.756 5.205 4.288 1.00 96.94 104 LYS A CA 1
ATOM 822 C C . LYS A 1 104 ? -3.788 4.160 4.711 1.00 96.94 104 LYS A C 1
ATOM 824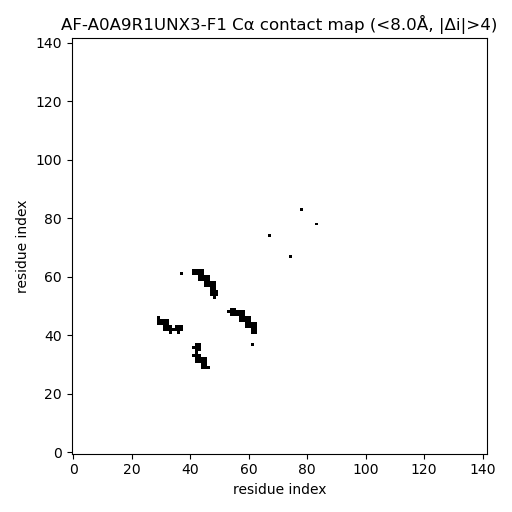 O O . LYS A 1 104 ? -4.507 4.379 5.680 1.00 96.94 104 LYS A O 1
ATOM 829 N N . ILE A 1 105 ? -3.820 3.012 4.033 1.00 97.00 105 ILE A N 1
ATOM 830 C CA . ILE A 1 105 ? -4.726 1.906 4.377 1.00 97.00 105 ILE A CA 1
ATOM 831 C C . ILE A 1 105 ? -4.449 1.398 5.797 1.00 97.00 105 ILE A C 1
ATOM 833 O O . ILE A 1 105 ? -5.378 1.196 6.579 1.00 97.00 105 ILE A O 1
ATOM 837 N N . GLU A 1 106 ? -3.178 1.201 6.154 1.00 96.38 106 GLU A N 1
ATOM 838 C CA . GLU A 1 106 ? -2.815 0.725 7.491 1.00 96.38 106 GLU A CA 1
ATOM 839 C C . GLU A 1 106 ? -3.122 1.776 8.570 1.00 96.38 106 GLU A C 1
ATOM 841 O O . GLU A 1 106 ? -3.573 1.436 9.664 1.00 96.38 106 GLU A O 1
ATOM 846 N N . GLU A 1 107 ? -2.951 3.062 8.265 1.00 96.69 107 GLU A N 1
ATOM 847 C CA . GLU A 1 107 ? -3.329 4.155 9.159 1.00 96.69 107 GLU A CA 1
ATOM 848 C C . GLU A 1 107 ? -4.844 4.195 9.413 1.00 96.69 107 GLU A C 1
ATOM 850 O O . GLU A 1 107 ? -5.272 4.228 10.569 1.00 96.69 107 GLU A O 1
ATOM 855 N N . GLU A 1 108 ? -5.668 4.134 8.365 1.00 95.62 108 GLU A N 1
ATOM 856 C CA . GLU A 1 108 ? -7.131 4.092 8.490 1.00 95.62 108 GLU A CA 1
ATOM 857 C C . GLU A 1 108 ? -7.606 2.852 9.249 1.00 95.62 108 GLU A C 1
ATOM 859 O O . GLU A 1 108 ? -8.461 2.942 10.133 1.00 95.62 108 GLU A O 1
ATOM 864 N N . LYS A 1 109 ? -7.010 1.692 8.970 1.00 96.75 109 LYS A N 1
ATOM 865 C CA . LYS A 1 109 ? -7.286 0.448 9.692 1.00 96.75 109 LYS A CA 1
ATOM 866 C C . LYS A 1 109 ? -6.975 0.577 11.182 1.00 96.75 109 LYS A C 1
ATOM 868 O O . LYS A 1 109 ? -7.781 0.145 12.006 1.00 96.75 109 LYS A O 1
ATOM 873 N N . ASN A 1 110 ? -5.844 1.184 11.539 1.00 96.69 110 ASN A N 1
ATOM 874 C CA . ASN A 1 110 ? -5.469 1.395 12.936 1.00 96.69 110 ASN A CA 1
ATOM 875 C C . ASN A 1 110 ? -6.407 2.379 13.643 1.00 96.69 110 ASN A C 1
ATOM 877 O O . ASN A 1 110 ? -6.825 2.109 14.770 1.00 96.69 110 ASN A O 1
ATOM 881 N N . ARG A 1 111 ? -6.819 3.460 12.967 1.00 95.62 111 ARG A N 1
ATOM 882 C CA . ARG A 1 111 ? -7.834 4.394 13.484 1.00 95.62 111 ARG A CA 1
ATOM 883 C C . ARG A 1 111 ? -9.175 3.693 13.720 1.00 95.62 111 ARG A C 1
ATOM 885 O O . ARG A 1 111 ? -9.744 3.798 14.803 1.00 95.62 111 ARG A O 1
ATOM 892 N N . ASN A 1 112 ? -9.649 2.914 12.749 1.00 95.75 112 ASN A N 1
ATOM 893 C CA . ASN A 1 112 ? -10.903 2.165 12.866 1.00 95.75 112 ASN A CA 1
ATOM 894 C C . ASN A 1 112 ? -10.853 1.131 13.995 1.00 95.75 112 ASN A C 1
ATOM 896 O O . ASN A 1 112 ? -11.813 0.995 14.753 1.00 95.75 112 ASN A O 1
ATOM 900 N N . LYS A 1 113 ? -9.724 0.429 14.143 1.00 96.19 113 LYS A N 1
ATOM 901 C CA . LYS A 1 113 ? -9.510 -0.512 15.245 1.00 96.19 113 LYS A CA 1
ATOM 902 C C . LYS A 1 113 ? -9.573 0.191 16.603 1.00 96.19 113 LYS A C 1
ATOM 904 O O . LYS A 1 113 ? -10.251 -0.297 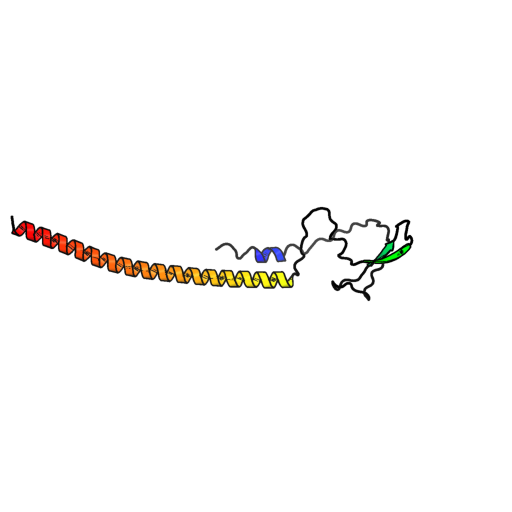17.499 1.00 96.19 113 LYS A O 1
ATOM 909 N N . GLN A 1 114 ? -8.934 1.352 16.737 1.00 95.94 114 GLN A N 1
ATOM 910 C CA . GLN A 1 114 ? -8.961 2.135 17.972 1.00 95.94 114 GLN A CA 1
ATOM 911 C C . GLN A 1 114 ? -10.384 2.578 18.352 1.00 95.94 114 GLN A C 1
ATOM 913 O O . GLN A 1 114 ? -10.780 2.465 19.515 1.00 95.94 114 GLN A O 1
ATOM 918 N N . GLU A 1 115 ? -11.173 3.057 17.387 1.00 95.44 115 GLU A N 1
ATOM 919 C CA . GLU A 1 115 ? -12.569 3.433 17.636 1.00 95.44 115 GLU A CA 1
ATOM 920 C C . GLU A 1 115 ? -13.432 2.216 17.998 1.00 95.44 115 GLU A C 1
ATOM 922 O O . GLU A 1 115 ? -14.243 2.285 18.929 1.00 95.44 115 GLU A O 1
ATOM 927 N N . LEU A 1 116 ? -13.214 1.074 17.338 1.00 96.00 116 LEU A N 1
ATOM 928 C CA . LEU A 1 116 ? -13.894 -0.177 17.669 1.00 96.00 116 LEU A CA 1
ATOM 929 C C . LEU A 1 116 ? -13.568 -0.637 19.096 1.00 96.00 116 LEU A C 1
ATOM 931 O O . LEU A 1 116 ? -14.487 -0.951 19.853 1.00 96.00 116 LEU A O 1
ATOM 935 N N . ASP A 1 117 ? -12.295 -0.617 19.492 1.00 96.12 117 ASP A N 1
ATOM 936 C CA . ASP A 1 117 ? -11.850 -1.000 20.837 1.00 96.12 117 ASP A CA 1
ATOM 937 C C . ASP A 1 117 ? -12.468 -0.089 21.909 1.00 96.12 117 ASP A C 1
ATOM 939 O O . ASP A 1 117 ? -12.926 -0.558 22.955 1.00 96.12 117 ASP A O 1
ATOM 943 N N . LYS A 1 118 ? -12.587 1.212 21.626 1.00 96.38 118 LYS A N 1
ATOM 944 C CA . LYS A 1 118 ? -13.238 2.186 22.513 1.00 96.38 118 LYS A CA 1
ATOM 945 C C . LYS A 1 118 ? -14.732 1.909 22.691 1.00 96.38 118 LYS A C 1
ATOM 947 O O . LYS A 1 118 ? -15.249 2.007 23.808 1.00 96.38 118 LYS A O 1
ATOM 952 N N . VAL A 1 119 ? -15.447 1.579 21.614 1.00 96.44 119 VAL A N 1
ATOM 953 C CA . VAL A 1 119 ? -16.870 1.198 21.686 1.00 96.44 119 VAL A CA 1
ATOM 954 C C . VAL A 1 119 ? -17.030 -0.133 22.416 1.00 96.44 119 VAL A C 1
ATOM 956 O O . VAL A 1 119 ? -17.898 -0.256 23.284 1.00 96.44 119 VAL A O 1
ATOM 959 N N . ASN A 1 120 ? -16.164 -1.102 22.126 1.00 96.06 120 ASN A N 1
ATOM 960 C CA . ASN A 1 120 ? -16.188 -2.415 22.753 1.00 96.06 120 ASN A CA 1
ATOM 961 C C . ASN A 1 120 ? -15.950 -2.318 24.267 1.00 96.06 120 ASN A C 1
ATOM 963 O O . ASN A 1 120 ? -16.690 -2.914 25.048 1.00 96.06 120 ASN A O 1
ATOM 967 N N . TRP A 1 121 ? -15.006 -1.476 24.700 1.00 95.50 121 TRP A N 1
ATOM 968 C CA . TRP A 1 121 ? -14.771 -1.202 26.118 1.00 95.50 121 TRP A CA 1
ATOM 969 C C . TRP A 1 121 ? -16.016 -0.638 26.812 1.00 95.50 121 TRP A C 1
ATOM 971 O O . TRP A 1 121 ? -16.419 -1.129 27.864 1.00 95.50 121 TRP A O 1
ATOM 981 N N . LYS A 1 122 ? -16.701 0.334 26.191 1.00 95.88 122 LYS A N 1
ATOM 982 C CA . LYS A 1 122 ? -17.957 0.888 26.732 1.00 95.88 122 LYS A CA 1
ATOM 983 C C . LYS A 1 122 ? -19.051 -0.174 26.862 1.00 95.88 122 LYS A C 1
ATOM 985 O O . LYS A 1 122 ? -19.776 -0.186 27.857 1.00 95.88 122 LYS A O 1
ATOM 990 N N . LEU A 1 123 ? -19.193 -1.051 25.867 1.00 96.31 123 LEU A N 1
ATOM 991 C CA . LEU A 1 123 ? -20.155 -2.156 25.910 1.00 96.31 123 LEU A CA 1
ATOM 992 C C . LEU A 1 123 ? -19.805 -3.156 27.012 1.00 96.31 123 LEU A C 1
ATOM 994 O O . LEU A 1 123 ? -20.694 -3.587 27.745 1.00 96.31 123 LEU A O 1
ATOM 998 N N . PHE A 1 124 ? -18.524 -3.476 27.168 1.00 96.81 124 PHE A N 1
ATOM 999 C CA . PHE A 1 124 ? -18.034 -4.347 28.226 1.00 96.81 124 PHE A CA 1
ATOM 1000 C C . PHE A 1 124 ? -18.349 -3.781 29.618 1.00 96.81 124 PHE A C 1
ATOM 1002 O O . PHE A 1 124 ? -18.948 -4.477 30.436 1.00 96.81 124 PHE A O 1
ATOM 1009 N N . THR A 1 125 ? -18.065 -2.497 29.866 1.00 96.25 125 THR A N 1
ATOM 1010 C CA . THR A 1 125 ? -18.400 -1.842 31.142 1.00 96.25 125 THR A CA 1
ATOM 1011 C C . THR A 1 125 ? -19.901 -1.878 31.428 1.00 96.25 125 THR A C 1
ATOM 1013 O O . THR A 1 125 ? -20.310 -2.196 32.543 1.00 96.25 125 THR A O 1
ATOM 1016 N N . ARG A 1 126 ? -20.744 -1.608 30.420 1.00 96.12 126 ARG A N 1
ATOM 1017 C CA . ARG A 1 126 ? -22.208 -1.689 30.568 1.00 96.12 126 ARG A CA 1
ATOM 1018 C C . ARG A 1 126 ? -22.672 -3.106 30.900 1.00 96.12 126 ARG A C 1
ATOM 1020 O O . ARG A 1 126 ? -23.517 -3.269 31.774 1.00 96.12 126 ARG A O 1
ATOM 1027 N N . ARG A 1 127 ? -22.109 -4.129 30.245 1.00 96.38 127 ARG A N 1
ATOM 1028 C CA . ARG A 1 127 ? -22.413 -5.538 30.546 1.00 96.38 127 ARG A CA 1
ATOM 1029 C C . ARG A 1 127 ? -22.058 -5.893 31.989 1.00 96.38 127 ARG A C 1
ATOM 1031 O O . ARG A 1 127 ? -22.882 -6.492 32.670 1.00 96.38 127 ARG A O 1
ATOM 1038 N N . LEU A 1 128 ? -20.886 -5.481 32.474 1.00 96.75 128 LEU A N 1
ATOM 1039 C CA . LEU A 1 128 ? -20.488 -5.712 33.867 1.00 96.75 128 LEU A CA 1
ATOM 1040 C C . LEU A 1 128 ? -21.408 -5.003 34.868 1.00 96.75 128 LEU A C 1
ATOM 1042 O O . LEU A 1 128 ? -21.795 -5.608 35.863 1.00 96.75 128 LEU A O 1
ATOM 1046 N N . ALA A 1 129 ? -21.803 -3.758 34.592 1.00 96.81 129 ALA A N 1
ATOM 1047 C CA . ALA A 1 129 ? -22.736 -3.026 35.447 1.00 96.81 129 ALA A CA 1
ATOM 1048 C C . ALA A 1 129 ? -24.101 -3.730 35.548 1.00 96.81 129 ALA A C 1
ATOM 1050 O O . ALA A 1 129 ? -24.649 -3.846 36.641 1.00 96.81 129 ALA A O 1
ATOM 1051 N N . LEU A 1 130 ? -24.625 -4.253 34.433 1.00 96.50 130 LEU A N 1
ATOM 1052 C CA . LEU A 1 130 ? -25.871 -5.029 34.425 1.00 96.50 130 LEU A CA 1
ATOM 1053 C C . LEU A 1 130 ? -25.752 -6.326 35.231 1.00 96.50 130 LEU A C 1
ATOM 1055 O O . LEU A 1 130 ? -26.656 -6.648 35.996 1.00 96.50 130 LEU A O 1
ATOM 1059 N N . ILE A 1 131 ? -24.632 -7.045 35.099 1.00 96.62 131 ILE A N 1
ATOM 1060 C CA . ILE A 1 131 ? -24.367 -8.251 35.897 1.00 96.6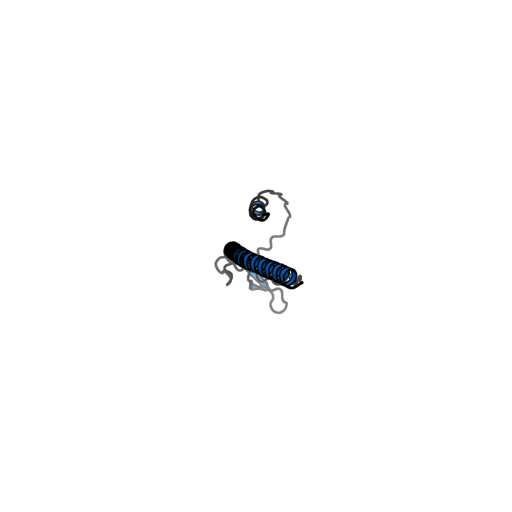2 131 ILE A CA 1
ATOM 1061 C C . ILE A 1 131 ? -24.324 -7.898 37.387 1.00 96.62 131 ILE A C 1
ATOM 1063 O O . ILE A 1 131 ? -24.942 -8.579 38.198 1.00 96.62 131 ILE A O 1
ATOM 1067 N N . PHE A 1 132 ? -23.645 -6.812 37.757 1.00 96.00 132 PHE A N 1
ATOM 1068 C CA . PHE A 1 132 ? -23.565 -6.374 39.147 1.00 96.00 132 PHE A CA 1
ATOM 1069 C C . PHE A 1 132 ? -24.941 -6.002 39.718 1.00 96.00 132 PHE A C 1
ATOM 1071 O O . PHE A 1 132 ? -25.295 -6.449 40.807 1.00 96.00 132 PHE A O 1
ATOM 1078 N N . LEU A 1 133 ? -25.753 -5.255 38.962 1.00 96.00 133 LEU A N 1
ATOM 1079 C CA . LEU A 1 133 ? -27.134 -4.933 39.341 1.00 96.00 133 LEU A CA 1
ATOM 1080 C C . LEU A 1 133 ? -27.993 -6.190 39.508 1.00 96.00 133 LEU A C 1
ATOM 1082 O O . LEU A 1 133 ? -28.760 -6.279 40.463 1.00 96.00 133 LEU A O 1
ATOM 1086 N N . PHE A 1 134 ? -27.841 -7.172 38.618 1.00 95.62 134 PHE A N 1
ATOM 1087 C CA . PHE A 1 134 ? -28.538 -8.451 38.723 1.00 95.62 134 PHE A CA 1
ATOM 1088 C C . PHE A 1 134 ? -28.152 -9.209 40.001 1.00 95.62 134 PHE A C 1
ATOM 1090 O O . PHE A 1 134 ? -29.026 -9.687 40.717 1.00 95.62 134 PHE A O 1
ATOM 1097 N N . LEU A 1 135 ? -26.860 -9.266 40.337 1.00 95.44 135 LEU A N 1
ATOM 1098 C CA . LEU A 1 135 ? -26.391 -9.904 41.572 1.00 95.44 135 LEU A CA 1
ATOM 1099 C C . LEU A 1 135 ? -26.926 -9.202 42.827 1.00 95.44 135 LEU A C 1
ATOM 1101 O O . LEU A 1 135 ? -27.338 -9.873 43.773 1.00 95.44 135 LEU A O 1
ATOM 1105 N N . LEU A 1 136 ? -26.959 -7.865 42.833 1.00 95.06 136 LEU A N 1
ATOM 1106 C CA . LEU A 1 136 ? -27.571 -7.099 43.921 1.00 95.06 136 LEU A CA 1
ATOM 1107 C C . LEU A 1 136 ? -29.068 -7.391 44.044 1.00 95.06 136 LEU A C 1
ATOM 1109 O O . LEU A 1 136 ? -29.552 -7.597 45.152 1.00 95.06 136 LEU A O 1
ATOM 1113 N N . TYR A 1 137 ? -29.787 -7.443 42.923 1.00 95.25 137 TYR A N 1
ATOM 1114 C CA . TYR A 1 137 ? -31.210 -7.774 42.907 1.00 95.25 137 TYR A CA 1
ATOM 1115 C C . TYR A 1 137 ? -31.475 -9.162 43.499 1.00 95.25 137 TYR A C 1
ATOM 1117 O O . TYR A 1 137 ? -32.318 -9.295 44.380 1.00 95.25 137 TYR A O 1
ATOM 1125 N N . VAL A 1 138 ? -30.709 -10.178 43.088 1.00 95.31 138 VAL A N 1
ATOM 1126 C CA . VAL A 1 138 ? -30.821 -11.538 43.639 1.00 95.31 138 VAL A CA 1
ATOM 1127 C C . VAL A 1 138 ? -30.535 -11.547 45.143 1.00 95.31 138 VAL A C 1
ATOM 1129 O O . VAL A 1 138 ? -31.290 -12.155 45.891 1.00 95.31 138 VAL A O 1
ATOM 1132 N N . LYS A 1 139 ? -29.506 -10.826 45.608 1.00 92.88 139 LYS A N 1
ATOM 1133 C CA . LYS A 1 139 ? -29.180 -10.706 47.041 1.00 92.88 139 LYS A CA 1
ATOM 1134 C C . LYS A 1 139 ? -30.271 -10.001 47.858 1.00 92.88 139 LYS A C 1
ATOM 1136 O O . LYS A 1 139 ? -30.357 -10.217 49.055 1.00 92.88 139 LYS A O 1
ATOM 1141 N N . MET A 1 140 ? -31.052 -9.117 47.244 1.00 88.38 140 MET A N 1
ATOM 1142 C CA . MET A 1 140 ? -32.178 -8.453 47.911 1.00 88.38 140 MET A CA 1
ATOM 1143 C C . MET A 1 140 ? -33.436 -9.330 47.952 1.00 88.38 140 MET A C 1
ATOM 1145 O O . MET A 1 140 ? -34.336 -9.052 48.739 1.00 88.38 140 MET A O 1
ATOM 1149 N N . LEU A 1 141 ? -33.523 -10.344 47.085 1.00 87.62 141 LEU A N 1
ATOM 1150 C CA . LEU A 1 141 ? -34.691 -11.214 46.949 1.00 87.62 141 LEU A CA 1
ATOM 1151 C C . LEU A 1 141 ? -34.622 -12.474 47.835 1.00 87.62 141 LEU A C 1
ATOM 1153 O O . LEU A 1 141 ? -35.669 -13.036 48.147 1.00 87.62 141 LEU A O 1
ATOM 1157 N N . PHE A 1 142 ? -33.412 -12.912 48.202 1.00 74.69 142 PHE A N 1
ATOM 1158 C CA . PHE A 1 142 ? -33.117 -14.080 49.045 1.00 74.69 142 PHE A CA 1
ATOM 1159 C C . PHE A 1 142 ? -32.398 -13.660 50.326 1.00 74.69 142 PHE A C 1
ATOM 1161 O O . PHE A 1 142 ? -32.745 -14.211 51.393 1.00 74.69 142 PHE A O 1
#

Nearest PDB structures (foldseek):
  8wjl-assembly1_A  TM=2.552E-01  e=6.823E+00  Saccharomyces cerevisiae S288C

Foldseek 3Di:
DPDPPPVVVVPPPPDDDDDDDDDPDPDPPQDFAQVDADPVNGTWTWDADPDPVHGGDIDTDHPCPCVVPDPPPDPPPPDDPVVVVVVVVVVVVVVVVVVVVVVVVVVVVVVVVVVVVVVVVVVVVVVVVVVVVVVVVVVVVD